Protein AF-A0A7S4CPK5-F1 (afdb_monomer_lite)

Sequence (104 aa):
MFVLLNLFIAVILDNFGEVQQLESMAITHDHVLAFRQAWIEFDPGLTLQMPCSKVPQFLLTIGPPLGISADGDVYRSLLDAVHRLTLGPENQKIGYLELLVGLA

Radius of gyration: 19.91 Å; chains: 1; bounding box: 53×30×57 Å

Secondary structure (DSSP, 8-state):
--HHHHHHHHHHHHHHHHHHHHHTT---HHHHHHHHHHHHHH-TT--SEEEGGGHHHHHHHH-TTTS----HHHHHHHHHHHHHHHTSTT-SEEEHHHHHHHT-

pLDDT: mean 75.52, std 11.31, range [44.72, 90.12]

Organism: NCBI:txid73025

Foldseek 3Di:
DVVVVVVVVVVVVVVVVVVVVVVVLDCDPVLVVLLVVLVCVQCVVPPQKHFLVCQLVSLCSSDPPQHHDPPVVVSVVSVVVSVVVCPDPPPRMDGNCRSSVVSD

InterPro domains:
  IPR050599 Voltage-dependent calcium channel alpha-1 subunit [PTHR45628] (1-70)

Structure (mmCIF, N/CA/C/O backbone):
data_AF-A0A7S4CPK5-F1
#
_entry.id   AF-A0A7S4CPK5-F1
#
loop_
_atom_site.group_PDB
_atom_site.id
_atom_site.type_symbol
_atom_site.label_atom_id
_atom_site.label_alt_id
_atom_site.label_comp_id
_atom_site.label_asym_id
_atom_site.label_entity_id
_atom_site.label_seq_id
_atom_site.pdbx_PDB_ins_code
_atom_site.Cartn_x
_atom_site.Cartn_y
_atom_site.Cartn_z
_atom_site.occupancy
_atom_site.B_iso_or_equiv
_atom_site.auth_seq_id
_atom_site.auth_comp_id
_atom_site.auth_asym_id
_atom_site.auth_atom_id
_atom_site.pdbx_PDB_model_num
ATOM 1 N N . MET A 1 1 ? 39.059 -6.388 -35.115 1.00 65.25 1 MET A N 1
ATOM 2 C CA . MET A 1 1 ? 38.868 -5.518 -33.934 1.00 65.25 1 MET A CA 1
ATOM 3 C C . MET A 1 1 ? 37.371 -5.348 -33.616 1.00 65.25 1 MET A C 1
ATOM 5 O O . MET A 1 1 ? 36.917 -4.243 -33.391 1.00 65.25 1 MET A O 1
ATOM 9 N N . PHE A 1 2 ? 36.575 -6.426 -33.620 1.00 66.56 2 PHE A N 1
ATOM 10 C CA . PHE A 1 2 ? 35.120 -6.348 -33.366 1.00 66.56 2 PHE A CA 1
ATOM 11 C C . PHE A 1 2 ? 34.701 -7.105 -32.097 1.00 66.56 2 PHE A C 1
ATOM 13 O O . PHE A 1 2 ? 33.686 -6.792 -31.494 1.00 66.56 2 PHE A O 1
ATOM 20 N N . VAL A 1 3 ? 35.530 -8.048 -31.639 1.00 76.12 3 VAL A N 1
ATOM 21 C CA . VAL A 1 3 ? 35.244 -8.887 -30.465 1.00 76.12 3 VAL A CA 1
ATOM 22 C C . VAL A 1 3 ? 35.265 -8.079 -29.163 1.00 76.12 3 VAL A C 1
ATOM 24 O O . VAL A 1 3 ? 34.347 -8.200 -28.364 1.00 76.12 3 VAL A O 1
ATOM 27 N N . LEU A 1 4 ? 36.259 -7.202 -28.973 1.00 80.50 4 LEU A N 1
ATOM 28 C CA . LEU A 1 4 ? 36.354 -6.362 -27.768 1.00 80.50 4 LEU A CA 1
ATOM 29 C C . LEU A 1 4 ? 35.215 -5.337 -27.669 1.00 80.50 4 LEU A C 1
ATOM 31 O O . LEU A 1 4 ? 34.729 -5.070 -26.577 1.00 80.50 4 LEU A O 1
ATOM 35 N N . LEU A 1 5 ? 34.769 -4.794 -28.805 1.00 81.62 5 LEU A N 1
ATOM 36 C CA . LEU A 1 5 ? 33.678 -3.820 -28.849 1.00 81.62 5 LEU A CA 1
ATOM 37 C C . LEU A 1 5 ? 32.327 -4.494 -28.574 1.00 81.62 5 LEU A C 1
ATOM 39 O O . LEU A 1 5 ? 31.544 -3.984 -27.780 1.00 81.62 5 LEU A O 1
ATOM 43 N N . ASN A 1 6 ? 32.094 -5.680 -29.142 1.00 74.12 6 ASN A N 1
ATOM 44 C CA . ASN A 1 6 ? 30.890 -6.465 -28.865 1.00 74.12 6 ASN A CA 1
ATOM 45 C C . ASN A 1 6 ? 30.823 -6.928 -27.400 1.00 74.12 6 ASN A C 1
ATOM 47 O O . ASN A 1 6 ? 29.747 -6.907 -26.812 1.00 74.12 6 ASN A O 1
ATOM 51 N N . LEU A 1 7 ? 31.962 -7.286 -26.792 1.00 84.88 7 LEU A N 1
ATOM 52 C CA . LEU A 1 7 ? 32.035 -7.612 -25.364 1.00 84.88 7 LEU A CA 1
ATOM 53 C C . LEU A 1 7 ? 31.744 -6.385 -24.486 1.00 84.88 7 LEU A C 1
ATOM 55 O O . LEU A 1 7 ? 31.028 -6.496 -23.500 1.00 84.88 7 LEU A O 1
ATOM 59 N N . PHE A 1 8 ? 32.257 -5.209 -24.854 1.00 82.38 8 PHE A N 1
ATOM 60 C CA . PHE A 1 8 ? 32.020 -3.971 -24.109 1.00 82.38 8 PHE A CA 1
ATOM 61 C C . PHE A 1 8 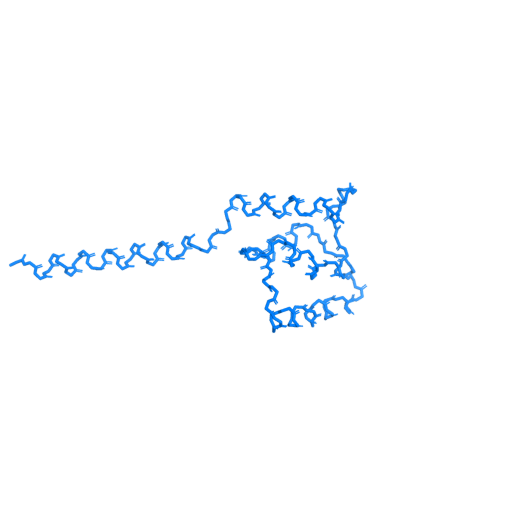? 30.548 -3.540 -24.147 1.00 82.38 8 PHE A C 1
ATOM 63 O O . PHE A 1 8 ? 29.983 -3.199 -23.112 1.00 82.38 8 PHE A O 1
ATOM 70 N N . ILE A 1 9 ? 29.905 -3.626 -25.319 1.00 81.25 9 ILE A N 1
ATOM 71 C CA . ILE A 1 9 ? 28.461 -3.385 -25.449 1.00 81.25 9 ILE A CA 1
ATOM 72 C C . ILE A 1 9 ? 27.674 -4.412 -24.625 1.00 81.25 9 ILE A C 1
ATOM 74 O O . ILE A 1 9 ? 26.726 -4.026 -23.949 1.00 81.25 9 ILE A O 1
ATOM 78 N N . ALA A 1 10 ? 28.079 -5.689 -24.634 1.00 79.81 10 ALA A N 1
ATOM 79 C CA . ALA A 1 10 ? 27.429 -6.729 -23.838 1.00 79.81 10 ALA A CA 1
ATOM 80 C C . ALA A 1 10 ? 27.505 -6.430 -22.333 1.00 79.81 10 ALA A C 1
ATOM 82 O O . ALA A 1 10 ? 26.480 -6.477 -21.671 1.00 79.81 10 ALA A O 1
ATOM 83 N N . VAL A 1 11 ? 2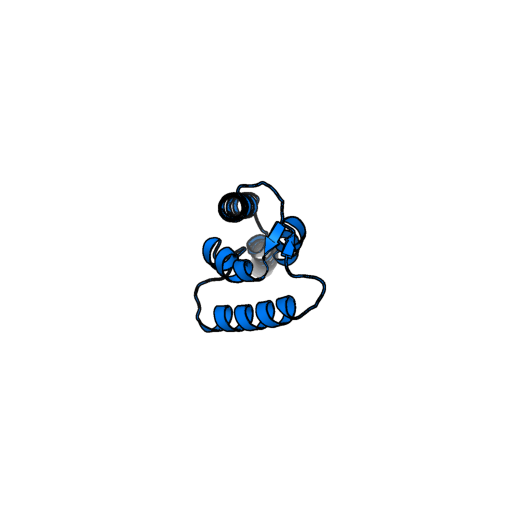8.670 -6.032 -21.811 1.00 78.44 11 VAL A N 1
ATOM 84 C CA . VAL A 1 11 ? 28.828 -5.651 -20.395 1.00 78.44 11 VAL A CA 1
ATOM 85 C C . VAL A 1 11 ? 27.984 -4.421 -20.049 1.00 78.44 11 VAL A C 1
ATOM 87 O O . VAL A 1 11 ? 27.344 -4.403 -19.003 1.00 78.44 11 VAL A O 1
ATOM 90 N N . ILE A 1 12 ? 27.942 -3.404 -20.916 1.00 80.56 12 ILE A N 1
ATOM 91 C CA . ILE A 1 12 ? 27.108 -2.212 -20.690 1.00 80.56 12 ILE A CA 1
ATOM 92 C C . ILE A 1 12 ? 25.621 -2.568 -20.685 1.00 80.56 12 ILE A C 1
ATOM 94 O O . ILE A 1 12 ? 24.904 -2.086 -19.817 1.00 80.56 12 ILE A O 1
ATOM 98 N N . LEU A 1 13 ? 25.157 -3.396 -21.623 1.00 74.75 13 LEU A N 1
ATOM 99 C CA . LEU A 1 13 ? 23.763 -3.841 -21.688 1.00 74.75 13 LEU A CA 1
ATOM 100 C C . LEU A 1 13 ? 23.374 -4.699 -20.486 1.00 74.75 13 LEU A C 1
ATOM 102 O O . LEU A 1 13 ? 22.263 -4.550 -19.997 1.00 74.75 13 LEU A O 1
ATOM 106 N N . ASP A 1 14 ? 24.276 -5.550 -20.001 1.00 74.38 14 ASP A N 1
ATOM 107 C CA . ASP A 1 14 ? 24.047 -6.374 -18.811 1.00 74.38 14 ASP A CA 1
ATOM 108 C C . ASP A 1 14 ? 23.931 -5.489 -17.560 1.00 74.38 1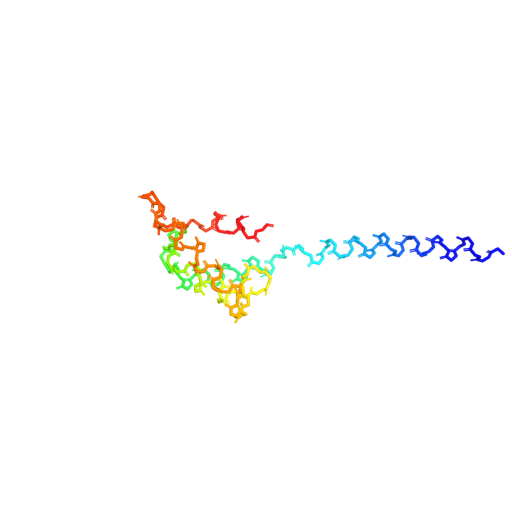4 ASP A C 1
ATOM 110 O O . ASP A 1 14 ? 22.965 -5.587 -16.809 1.00 74.38 14 ASP A O 1
ATOM 114 N N . ASN A 1 15 ? 24.834 -4.510 -17.415 1.00 63.09 15 ASN A N 1
ATOM 115 C CA . ASN A 1 15 ? 24.774 -3.527 -16.329 1.00 63.09 15 ASN A CA 1
ATOM 116 C C . ASN A 1 15 ? 23.524 -2.634 -16.421 1.00 63.09 15 ASN A C 1
ATOM 118 O O . ASN A 1 15 ? 22.888 -2.358 -15.410 1.00 63.09 15 ASN A O 1
ATOM 122 N N . PHE A 1 16 ? 23.134 -2.184 -17.616 1.00 65.88 16 PHE A N 1
ATOM 123 C CA . PHE A 1 16 ? 21.900 -1.411 -17.798 1.00 65.88 16 PHE A CA 1
ATOM 124 C C . PHE A 1 16 ? 20.644 -2.261 -17.578 1.00 65.88 16 PHE A C 1
ATOM 126 O O . PHE A 1 16 ? 19.658 -1.749 -17.059 1.00 65.88 16 PHE A O 1
ATOM 133 N N . GLY A 1 17 ? 20.682 -3.546 -17.937 1.00 57.84 17 GLY A N 1
ATOM 134 C CA . GLY A 1 17 ? 19.606 -4.504 -17.708 1.00 57.84 17 GLY A CA 1
ATOM 135 C C . GLY A 1 17 ? 19.416 -4.836 -16.229 1.00 57.84 17 GLY A C 1
ATOM 136 O O . GLY A 1 17 ? 18.276 -4.931 -15.785 1.00 57.84 17 GLY A O 1
ATOM 137 N N . GLU A 1 18 ? 20.494 -4.957 -15.448 1.00 57.69 18 GLU A N 1
ATOM 138 C CA . GLU A 1 18 ? 20.425 -5.098 -13.985 1.00 57.69 18 GLU A CA 1
ATOM 139 C C . GLU A 1 18 ? 19.899 -3.821 -13.313 1.00 57.69 18 GLU A C 1
ATOM 141 O O . GLU A 1 18 ? 19.055 -3.898 -12.420 1.00 57.69 18 GLU A O 1
ATOM 146 N N . VAL A 1 19 ? 20.317 -2.639 -13.782 1.00 52.41 19 VAL A N 1
ATOM 147 C CA . VAL A 1 19 ? 19.799 -1.348 -13.295 1.00 52.41 19 VAL A CA 1
ATOM 148 C C . VAL A 1 19 ? 18.310 -1.177 -13.631 1.00 52.41 19 VAL A C 1
ATOM 150 O O . VAL A 1 19 ? 17.541 -0.763 -12.767 1.00 52.41 19 VAL A O 1
ATOM 153 N N . GLN A 1 20 ? 17.863 -1.578 -14.828 1.00 52.81 20 GLN A N 1
ATOM 154 C CA . GLN A 1 20 ? 16.438 -1.592 -15.195 1.00 52.81 20 GLN A CA 1
ATOM 155 C C . GLN A 1 20 ? 15.624 -2.639 -14.419 1.00 52.81 20 GLN A C 1
ATOM 157 O O . GLN A 1 20 ? 14.450 -2.412 -14.130 1.00 52.81 20 GLN A O 1
ATOM 162 N N . GLN A 1 21 ? 16.221 -3.778 -14.055 1.00 50.09 21 GLN A N 1
ATOM 163 C CA . GLN A 1 21 ? 15.568 -4.782 -13.210 1.00 50.09 21 GLN A CA 1
ATOM 164 C C . GLN A 1 21 ? 15.419 -4.296 -11.761 1.00 50.09 21 GLN A C 1
ATOM 166 O O . GLN A 1 21 ? 14.365 -4.514 -11.164 1.00 50.09 21 GLN A O 1
ATOM 171 N N . LEU A 1 22 ? 16.396 -3.553 -11.233 1.00 49.75 22 LEU A N 1
ATOM 172 C CA . LEU A 1 22 ? 16.277 -2.840 -9.955 1.00 49.75 22 LEU A CA 1
ATOM 173 C C . LEU A 1 22 ? 15.220 -1.721 -10.004 1.00 49.75 22 LEU A C 1
ATOM 175 O O . LEU A 1 22 ? 14.486 -1.540 -9.034 1.00 49.75 22 LEU A O 1
ATOM 179 N N . GLU A 1 23 ? 15.066 -1.021 -11.133 1.00 44.72 23 GLU A N 1
ATOM 180 C CA . GLU A 1 23 ? 13.981 -0.041 -11.327 1.00 44.72 23 GLU A CA 1
ATOM 181 C C . GLU A 1 23 ? 12.590 -0.686 -11.463 1.00 44.72 23 GLU A C 1
ATOM 183 O O . GLU A 1 23 ? 11.587 -0.056 -11.127 1.00 44.72 23 GLU A O 1
ATOM 188 N N . SER A 1 24 ? 12.499 -1.955 -11.877 1.00 45.69 24 SER A N 1
ATOM 189 C CA . SER A 1 24 ? 11.217 -2.672 -11.998 1.00 45.69 24 SER A CA 1
ATOM 190 C C . SER A 1 24 ? 10.591 -3.102 -10.657 1.00 45.69 24 SER A C 1
ATOM 192 O O . SER A 1 24 ? 9.456 -3.575 -10.636 1.00 45.69 24 SER A O 1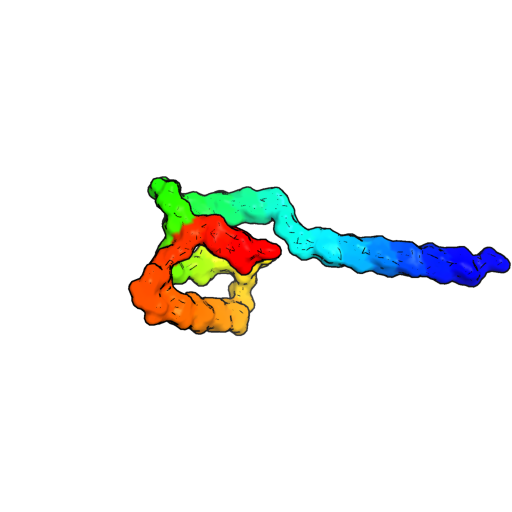
ATOM 194 N N . MET A 1 25 ? 11.294 -2.884 -9.538 1.00 52.62 25 MET A N 1
ATOM 195 C CA . MET A 1 25 ? 10.817 -3.094 -8.161 1.00 52.62 25 MET A CA 1
ATOM 196 C C . MET A 1 25 ? 10.567 -1.784 -7.391 1.00 52.62 25 MET A C 1
ATOM 198 O O . MET A 1 25 ? 10.330 -1.813 -6.187 1.00 52.62 25 MET A O 1
ATOM 202 N N . ALA A 1 26 ? 10.607 -0.619 -8.042 1.00 60.69 26 ALA A N 1
ATOM 203 C CA . ALA A 1 26 ? 10.343 0.643 -7.363 1.00 60.69 26 ALA A CA 1
ATOM 204 C C . ALA A 1 26 ? 8.832 0.897 -7.286 1.00 60.69 26 ALA A C 1
ATOM 206 O O . ALA A 1 26 ? 8.157 1.065 -8.303 1.00 60.69 26 ALA A O 1
ATOM 207 N N . ILE A 1 27 ? 8.277 0.950 -6.077 1.00 64.94 27 ILE A N 1
ATOM 208 C CA . ILE A 1 27 ? 6.920 1.457 -5.855 1.00 64.94 27 ILE A CA 1
ATOM 209 C C . ILE A 1 27 ? 6.819 2.851 -6.469 1.00 64.94 27 ILE A C 1
ATOM 211 O O . ILE A 1 27 ? 7.450 3.803 -6.011 1.00 64.94 27 ILE A O 1
ATOM 215 N N . THR A 1 28 ? 6.047 2.963 -7.545 1.00 76.50 28 THR A N 1
ATOM 216 C CA . THR A 1 28 ? 5.856 4.216 -8.264 1.00 76.50 28 THR A CA 1
ATOM 217 C C . THR A 1 28 ? 4.832 5.088 -7.546 1.00 76.50 28 THR A C 1
ATOM 219 O O . THR A 1 28 ? 4.053 4.625 -6.706 1.00 76.50 28 THR A O 1
ATOM 222 N N . HIS A 1 29 ? 4.798 6.374 -7.902 1.00 78.38 29 HIS A N 1
ATOM 223 C CA . HIS A 1 29 ? 3.790 7.299 -7.388 1.00 78.38 29 HIS A CA 1
ATOM 224 C C . HIS A 1 29 ? 2.362 6.777 -7.620 1.00 78.38 29 HIS A C 1
ATOM 226 O O . HIS A 1 29 ? 1.529 6.850 -6.719 1.00 78.38 29 HIS A O 1
ATOM 232 N N . ASP A 1 30 ? 2.113 6.168 -8.780 1.00 81.19 30 ASP A N 1
ATOM 233 C CA . ASP A 1 30 ? 0.814 5.593 -9.134 1.00 81.19 30 ASP A CA 1
ATOM 234 C C . ASP A 1 30 ? 0.414 4.436 -8.211 1.00 81.19 30 ASP A C 1
ATOM 236 O O . ASP A 1 30 ? -0.752 4.326 -7.830 1.00 81.19 30 ASP A O 1
ATOM 240 N N . HIS A 1 31 ? 1.372 3.616 -7.765 1.00 81.44 31 HIS A N 1
ATOM 241 C CA . HIS A 1 31 ? 1.101 2.556 -6.794 1.00 81.44 31 HIS A CA 1
ATOM 242 C C . HIS A 1 31 ? 0.684 3.144 -5.434 1.00 81.44 31 HIS A C 1
ATOM 244 O O . HIS A 1 31 ? -0.292 2.695 -4.832 1.00 81.44 31 HIS A O 1
ATOM 250 N N . VAL A 1 32 ? 1.349 4.209 -4.972 1.00 83.06 32 VAL A N 1
ATOM 251 C CA . VAL A 1 32 ? 0.972 4.906 -3.726 1.00 83.06 32 VAL A CA 1
ATOM 252 C C . VAL A 1 32 ? -0.404 5.571 -3.847 1.00 83.06 32 VAL A C 1
ATOM 254 O O . VAL A 1 32 ? -1.186 5.565 -2.892 1.00 83.06 32 VAL A O 1
ATOM 257 N N . LEU A 1 33 ? -0.741 6.118 -5.019 1.00 86.88 33 LEU A N 1
ATOM 258 C CA . LEU A 1 33 ? -2.073 6.664 -5.282 1.00 86.88 33 LEU A CA 1
ATOM 259 C C . LEU A 1 33 ? -3.150 5.574 -5.229 1.00 86.88 33 LEU A C 1
ATOM 261 O O . LEU A 1 33 ? -4.178 5.782 -4.581 1.00 86.88 33 LEU A O 1
ATOM 265 N N . ALA A 1 34 ? -2.899 4.407 -5.830 1.00 85.31 34 ALA A N 1
ATOM 266 C CA . ALA A 1 34 ? -3.801 3.258 -5.767 1.00 85.31 34 ALA A CA 1
ATOM 267 C C . ALA A 1 34 ? -4.003 2.770 -4.321 1.00 85.31 34 ALA A C 1
ATOM 269 O O . ALA A 1 34 ? -5.138 2.544 -3.897 1.00 85.31 34 ALA A O 1
ATOM 270 N N . PHE A 1 35 ? -2.927 2.710 -3.526 1.00 87.69 35 PHE A N 1
ATOM 271 C CA . PHE A 1 35 ? -2.995 2.398 -2.096 1.00 87.69 35 PHE A CA 1
ATOM 272 C C . PHE A 1 35 ? -3.895 3.383 -1.343 1.00 87.69 35 PHE A C 1
ATOM 274 O O . PHE A 1 35 ? -4.781 2.979 -0.591 1.00 87.69 35 PHE A O 1
ATOM 281 N N . ARG A 1 36 ? -3.702 4.690 -1.563 1.00 88.19 36 ARG A N 1
ATOM 282 C CA . ARG A 1 36 ? -4.504 5.739 -0.921 1.00 88.19 36 ARG A CA 1
ATOM 283 C C . ARG A 1 36 ? -5.976 5.645 -1.311 1.00 88.19 36 ARG A C 1
ATOM 285 O O . ARG A 1 36 ? -6.839 5.809 -0.452 1.00 88.19 36 ARG A O 1
ATOM 292 N N . GLN A 1 37 ? -6.260 5.407 -2.588 1.00 88.25 37 GLN A N 1
ATOM 293 C CA . GLN A 1 37 ? -7.626 5.298 -3.086 1.00 88.25 37 GLN A CA 1
ATOM 294 C C . GLN A 1 37 ? -8.348 4.106 -2.455 1.00 88.25 37 GLN A C 1
ATOM 296 O O . GLN A 1 37 ? -9.456 4.279 -1.952 1.00 88.25 37 GLN A O 1
ATOM 301 N N . ALA A 1 38 ? -7.687 2.948 -2.384 1.00 89.38 38 ALA A N 1
ATOM 302 C CA . ALA A 1 38 ? -8.214 1.790 -1.675 1.00 89.38 38 ALA A CA 1
ATOM 303 C C . ALA A 1 38 ? -8.389 2.082 -0.175 1.00 89.38 38 ALA A C 1
ATOM 305 O O . ALA A 1 38 ? -9.400 1.709 0.409 1.00 89.38 38 ALA A O 1
ATOM 306 N N . TRP A 1 39 ? -7.451 2.790 0.467 1.00 90.12 39 TRP A N 1
ATOM 307 C CA . TRP A 1 39 ? -7.494 3.035 1.915 1.00 90.12 39 TRP A CA 1
ATOM 308 C C . TRP A 1 39 ? -8.727 3.836 2.343 1.00 90.12 39 TRP A C 1
ATOM 310 O O . TRP A 1 39 ? -9.318 3.552 3.384 1.00 90.12 39 TRP A O 1
ATOM 320 N N . ILE A 1 40 ? -9.154 4.801 1.525 1.00 89.38 40 ILE A N 1
ATOM 321 C CA . ILE A 1 40 ? -10.328 5.645 1.800 1.00 89.38 40 ILE A CA 1
ATOM 322 C C . ILE A 1 40 ? -11.610 4.807 1.948 1.00 89.38 40 ILE A C 1
ATOM 324 O O . ILE A 1 40 ? -12.487 5.168 2.732 1.00 89.38 40 ILE A O 1
ATOM 328 N N . GLU A 1 41 ? -11.713 3.667 1.262 1.00 89.12 41 GLU A N 1
ATOM 329 C CA . GLU A 1 41 ? -12.860 2.758 1.395 1.00 89.12 41 GLU A CA 1
ATOM 330 C C . GLU A 1 41 ? -12.890 2.046 2.758 1.00 89.12 41 GLU A C 1
ATOM 332 O O . GLU A 1 41 ? -13.958 1.733 3.288 1.00 89.12 41 GLU A O 1
ATOM 337 N N . PHE A 1 42 ? -11.718 1.809 3.353 1.00 86.50 42 PHE A N 1
ATOM 338 C CA . PHE A 1 42 ? -11.572 1.108 4.630 1.00 86.50 42 PHE A CA 1
ATOM 339 C C . PHE A 1 42 ? -11.550 2.059 5.836 1.00 86.50 42 PHE A C 1
ATOM 341 O O . PHE A 1 42 ? -11.870 1.627 6.949 1.00 86.50 42 PHE A O 1
ATOM 348 N N . ASP A 1 43 ? -11.226 3.334 5.608 1.00 89.44 43 ASP A N 1
ATOM 349 C CA . ASP A 1 43 ? -11.155 4.406 6.603 1.00 89.44 43 ASP A CA 1
ATOM 350 C C . ASP A 1 43 ? -11.845 5.701 6.110 1.00 89.44 43 ASP A C 1
ATOM 352 O O . ASP A 1 43 ? -11.196 6.728 5.884 1.00 89.44 43 ASP A O 1
ATOM 356 N N . PRO A 1 44 ? -13.188 5.703 5.977 1.00 86.69 44 PRO A N 1
ATOM 357 C CA . PRO A 1 44 ? -13.937 6.891 5.556 1.00 86.69 44 PRO A CA 1
ATOM 358 C C . PRO A 1 44 ? -13.862 8.039 6.577 1.00 86.69 44 PRO A C 1
ATOM 360 O O . PRO A 1 44 ? -14.171 9.182 6.252 1.00 86.69 44 PRO A O 1
ATOM 363 N N . GLY A 1 45 ? -13.462 7.739 7.819 1.00 87.38 45 GLY A N 1
ATOM 364 C CA . GLY A 1 45 ? -13.279 8.716 8.889 1.00 87.38 45 GLY A CA 1
ATOM 365 C C . GLY A 1 45 ? -11.927 9.429 8.868 1.00 87.38 45 GLY A C 1
ATOM 366 O O . GLY A 1 45 ? -11.707 10.273 9.733 1.00 87.38 45 GLY A O 1
ATOM 367 N N . LEU A 1 46 ? -11.033 9.098 7.923 1.00 86.38 46 LEU A N 1
ATOM 368 C CA . LEU A 1 46 ? -9.663 9.627 7.850 1.00 86.38 46 LEU A CA 1
ATOM 369 C C . LEU A 1 46 ? -8.903 9.475 9.178 1.00 86.38 46 LEU A C 1
ATOM 371 O O . LEU A 1 46 ? -8.106 10.330 9.563 1.00 86.38 46 LEU A O 1
ATOM 375 N N . THR A 1 47 ? -9.165 8.382 9.894 1.00 87.38 47 THR A N 1
ATOM 376 C CA . THR A 1 47 ? -8.518 8.073 11.172 1.00 87.38 47 THR A CA 1
ATOM 377 C C . THR A 1 47 ? -7.051 7.674 11.001 1.00 87.38 47 THR A C 1
ATOM 379 O O . THR A 1 47 ? -6.313 7.633 11.983 1.00 87.38 47 THR A O 1
ATOM 382 N N . LEU A 1 48 ? -6.623 7.397 9.761 1.00 87.88 48 LEU A N 1
ATOM 383 C CA . LEU A 1 48 ? -5.306 6.888 9.373 1.00 87.88 48 LEU A CA 1
ATOM 384 C C . LEU A 1 48 ? -4.952 5.570 10.069 1.00 87.88 48 LEU A C 1
ATOM 386 O O . LEU A 1 48 ? -3.777 5.224 10.203 1.00 87.88 48 LEU A O 1
ATOM 390 N N . GLN A 1 49 ? -5.973 4.825 10.492 1.00 87.88 49 GLN A N 1
ATOM 391 C CA . GLN A 1 49 ? -5.845 3.546 11.171 1.00 87.88 49 GLN A CA 1
ATOM 392 C C . GLN A 1 49 ? -6.843 2.536 10.613 1.00 87.88 49 GLN A C 1
ATOM 394 O O . GLN A 1 49 ? -7.994 2.860 10.330 1.00 87.88 49 GLN A O 1
ATOM 399 N N . MET A 1 50 ? -6.418 1.280 10.518 1.00 88.00 50 MET A N 1
ATOM 400 C CA . MET A 1 50 ? -7.262 0.172 10.089 1.00 88.00 50 MET A CA 1
ATOM 401 C C . MET A 1 50 ? -7.149 -0.989 11.081 1.00 88.00 50 MET A C 1
ATOM 403 O O . MET A 1 50 ? -6.048 -1.290 11.531 1.00 88.00 50 MET A O 1
ATOM 407 N N . PRO A 1 51 ? -8.245 -1.683 11.437 1.00 86.38 51 PRO A N 1
ATOM 408 C CA . PRO A 1 51 ? -8.154 -2.921 12.207 1.00 86.38 51 PRO A CA 1
ATOM 409 C C . PRO A 1 51 ? -7.279 -3.962 11.495 1.00 86.38 51 PRO A C 1
ATOM 411 O O . PRO A 1 51 ? -7.472 -4.196 10.300 1.00 86.38 51 PRO A O 1
ATOM 414 N N . CYS A 1 52 ? -6.390 -4.644 12.225 1.00 83.06 52 CYS A N 1
ATOM 415 C CA . CYS A 1 52 ? -5.511 -5.687 11.668 1.00 83.06 52 CYS A CA 1
ATOM 416 C C . CYS A 1 52 ? -6.304 -6.787 10.938 1.00 83.06 52 CYS A C 1
ATOM 418 O O . CYS A 1 52 ? -5.867 -7.314 9.920 1.00 83.06 52 CYS A O 1
ATOM 420 N N . SER A 1 53 ? -7.534 -7.058 11.386 1.00 82.12 53 SER A N 1
ATOM 421 C CA . SER A 1 53 ? -8.457 -8.006 10.755 1.00 82.12 53 SER A CA 1
ATOM 422 C C . SER A 1 53 ? -8.862 -7.643 9.320 1.00 82.12 53 SER A C 1
ATOM 424 O O . SER A 1 53 ? -9.269 -8.524 8.570 1.00 82.12 53 SER A O 1
ATOM 426 N N . LYS A 1 54 ? -8.792 -6.361 8.933 1.00 85.31 54 LYS A N 1
ATOM 427 C CA . LYS A 1 54 ? -9.140 -5.887 7.584 1.00 85.31 54 LYS A CA 1
ATOM 428 C C . LYS A 1 54 ? -7.939 -5.834 6.635 1.00 85.31 54 LYS A C 1
ATOM 430 O O . LYS A 1 54 ? -8.143 -5.757 5.427 1.00 85.31 54 LYS A O 1
ATOM 435 N N . VAL A 1 55 ? -6.714 -5.943 7.155 1.00 84.25 55 VAL A N 1
ATOM 436 C CA . VAL A 1 55 ? -5.473 -5.896 6.364 1.00 84.25 55 VAL A CA 1
ATOM 437 C C . VAL A 1 55 ? -5.435 -6.958 5.258 1.00 84.25 55 VAL A C 1
ATOM 439 O O . VAL A 1 55 ? -5.145 -6.583 4.126 1.00 84.25 55 VAL A O 1
ATOM 442 N N . PRO A 1 56 ? -5.793 -8.241 5.486 1.00 82.88 56 PRO A N 1
ATOM 443 C CA . PRO A 1 56 ? -5.798 -9.234 4.408 1.00 82.88 56 PRO A CA 1
ATOM 444 C C . PRO A 1 56 ? -6.728 -8.852 3.255 1.00 82.88 56 PRO A C 1
ATOM 446 O O . PRO A 1 56 ? -6.375 -9.006 2.091 1.00 82.88 56 PRO A O 1
ATOM 449 N N . GLN A 1 57 ? -7.919 -8.341 3.579 1.00 85.06 57 GLN A N 1
ATOM 450 C CA . GLN A 1 57 ? -8.898 -7.927 2.578 1.00 85.06 57 GLN A CA 1
ATOM 451 C C . GLN A 1 57 ? -8.414 -6.695 1.810 1.00 85.06 57 GLN A C 1
ATOM 453 O O . GLN A 1 57 ? -8.558 -6.640 0.597 1.00 85.06 57 GLN A O 1
ATOM 458 N N . PHE A 1 58 ? -7.789 -5.746 2.502 1.00 88.12 58 PHE A N 1
ATOM 459 C CA . PHE A 1 58 ? -7.200 -4.561 1.892 1.00 88.12 58 PHE A CA 1
ATOM 460 C C . PHE A 1 58 ? -6.037 -4.895 0.942 1.00 88.12 58 PHE A C 1
ATOM 462 O O . PHE A 1 58 ? -6.004 -4.402 -0.185 1.00 88.12 58 PHE A O 1
ATOM 469 N N . LEU A 1 59 ? -5.121 -5.782 1.350 1.00 84.00 59 LEU A N 1
ATOM 470 C CA . LEU A 1 59 ? -4.005 -6.218 0.502 1.00 84.00 59 LEU A CA 1
ATOM 471 C C . LEU A 1 59 ? -4.482 -6.984 -0.742 1.00 84.00 59 LEU A C 1
ATOM 473 O O . LEU A 1 59 ? -3.858 -6.870 -1.793 1.00 84.00 59 LEU A O 1
ATOM 477 N N . LEU A 1 60 ? -5.590 -7.728 -0.649 1.00 83.75 60 LEU A N 1
ATOM 478 C CA . LEU A 1 60 ? -6.234 -8.338 -1.817 1.00 83.75 60 LEU A CA 1
ATOM 479 C C . LEU A 1 60 ? -6.843 -7.292 -2.761 1.00 83.75 60 LEU A C 1
ATOM 481 O O . LEU A 1 60 ? -6.779 -7.467 -3.973 1.00 83.75 60 LEU A O 1
ATOM 485 N N . THR A 1 61 ? -7.434 -6.219 -2.222 1.00 85.19 61 THR A N 1
ATOM 486 C CA . THR A 1 61 ? -8.037 -5.145 -3.028 1.00 85.19 61 THR A CA 1
ATOM 487 C C . THR A 1 61 ? -6.992 -4.369 -3.828 1.00 85.19 61 THR A C 1
ATOM 489 O O . THR A 1 61 ? -7.253 -4.020 -4.975 1.00 85.19 61 THR A O 1
ATOM 492 N N . ILE A 1 62 ? -5.815 -4.101 -3.248 1.00 83.12 62 ILE A N 1
ATOM 493 C CA . ILE A 1 62 ? -4.735 -3.397 -3.959 1.00 83.12 62 ILE A CA 1
ATOM 494 C C . ILE A 1 62 ? -4.102 -4.293 -5.030 1.00 83.12 62 ILE A C 1
ATOM 496 O O . ILE A 1 62 ? -3.783 -3.807 -6.113 1.00 83.12 62 ILE A O 1
ATOM 500 N N . GLY A 1 63 ? -3.936 -5.589 -4.740 1.00 76.44 63 GLY A N 1
ATOM 501 C CA . GLY A 1 63 ? -3.255 -6.525 -5.634 1.00 76.44 63 GLY A CA 1
ATOM 502 C C . GLY A 1 63 ? -1.766 -6.191 -5.841 1.00 76.44 63 GLY A C 1
ATOM 503 O O . GLY A 1 63 ? -1.262 -5.188 -5.332 1.00 76.44 63 GLY A O 1
ATOM 504 N N . PRO A 1 64 ? -1.004 -7.033 -6.555 1.00 70.50 64 PRO A N 1
ATOM 505 C CA . PRO A 1 64 ? 0.402 -6.745 -6.842 1.00 70.50 64 PRO A CA 1
ATOM 506 C C . PRO A 1 64 ? 0.533 -5.425 -7.635 1.00 70.50 64 PRO A C 1
ATOM 508 O O . PRO A 1 64 ? -0.308 -5.170 -8.501 1.00 70.50 64 PRO A O 1
ATOM 511 N N . PRO A 1 65 ? 1.560 -4.583 -7.387 1.00 67.00 65 PRO A N 1
ATOM 512 C CA . PRO A 1 65 ? 2.802 -4.870 -6.653 1.00 67.00 65 PRO A CA 1
ATOM 513 C C . PRO A 1 65 ? 2.822 -4.495 -5.156 1.00 67.00 65 PRO A C 1
ATOM 515 O O . PRO A 1 65 ? 3.736 -4.917 -4.461 1.00 67.00 65 PRO A O 1
ATOM 518 N N . LEU A 1 66 ? 1.853 -3.721 -4.649 1.00 71.19 66 LEU A N 1
ATOM 519 C CA . LEU A 1 66 ? 1.799 -3.286 -3.234 1.00 71.19 66 LEU A CA 1
ATOM 520 C C . LEU A 1 66 ? 0.947 -4.196 -2.340 1.00 71.19 66 LEU A C 1
ATOM 522 O O . LEU A 1 66 ? 1.060 -4.175 -1.119 1.00 71.19 66 LEU A O 1
ATOM 526 N N . GLY A 1 67 ? 0.043 -4.951 -2.945 1.00 72.88 67 GLY A N 1
ATOM 527 C CA . GLY A 1 67 ? -0.819 -5.926 -2.304 1.00 72.88 67 GLY A CA 1
ATOM 528 C C . GLY A 1 67 ? -0.459 -7.346 -2.723 1.00 72.88 67 GLY A C 1
ATOM 529 O O . GLY A 1 67 ? 0.590 -7.614 -3.307 1.00 72.88 67 GLY A O 1
ATOM 530 N N . ILE A 1 68 ? -1.362 -8.277 -2.443 1.00 71.62 68 ILE A N 1
ATOM 531 C CA . ILE A 1 68 ? -1.174 -9.690 -2.770 1.00 71.62 68 ILE A CA 1
ATOM 532 C C . ILE A 1 68 ? -2.144 -10.145 -3.842 1.00 71.62 68 ILE A C 1
ATOM 534 O O . ILE A 1 68 ? -3.312 -9.765 -3.858 1.00 71.62 68 ILE A O 1
ATOM 538 N N . SER A 1 69 ? -1.651 -10.998 -4.736 1.00 68.12 69 SER A N 1
ATOM 539 C CA . SER A 1 69 ? -2.522 -11.733 -5.645 1.00 68.12 69 SER A CA 1
ATOM 540 C C . SER A 1 69 ? -3.318 -12.773 -4.855 1.00 68.12 69 SER A C 1
ATOM 542 O O . SER A 1 69 ? -2.857 -13.275 -3.827 1.00 68.12 69 SER A O 1
ATOM 544 N N . ALA A 1 70 ? -4.495 -13.147 -5.356 1.00 63.47 70 ALA A N 1
ATOM 545 C CA . ALA A 1 70 ? -5.340 -14.196 -4.783 1.00 63.47 70 ALA A CA 1
ATOM 546 C C . ALA A 1 70 ? -4.767 -15.619 -4.980 1.00 63.47 70 ALA A C 1
ATOM 548 O O . ALA A 1 70 ? -5.519 -16.594 -5.017 1.00 63.47 70 ALA A O 1
ATOM 549 N N . ASP A 1 71 ? -3.444 -15.755 -5.104 1.00 69.81 71 ASP A N 1
ATOM 550 C CA . ASP A 1 71 ? -2.780 -17.050 -5.086 1.00 69.81 71 ASP A CA 1
ATOM 551 C C . ASP A 1 71 ? -2.953 -17.665 -3.697 1.00 69.81 71 ASP A C 1
ATOM 553 O O . ASP A 1 71 ? -2.530 -17.114 -2.674 1.00 69.81 71 ASP A O 1
ATOM 557 N N . GLY A 1 72 ? -3.632 -18.813 -3.661 1.00 66.19 72 GLY A N 1
ATOM 558 C CA . GLY A 1 72 ? -4.152 -19.402 -2.427 1.00 66.19 72 GLY A CA 1
ATOM 559 C C . GLY A 1 72 ? -3.090 -19.667 -1.357 1.00 66.19 72 GLY A C 1
ATOM 560 O O . GLY A 1 72 ? -3.402 -19.603 -0.169 1.00 66.19 72 GLY A O 1
ATOM 561 N N . ASP A 1 73 ? -1.838 -19.912 -1.747 1.00 73.50 73 ASP A N 1
ATOM 562 C CA . ASP A 1 73 ? -0.742 -20.194 -0.812 1.00 73.50 73 ASP A CA 1
ATOM 563 C C . ASP A 1 73 ? -0.160 -18.924 -0.171 1.00 73.50 73 ASP A C 1
ATOM 565 O O . ASP A 1 73 ? 0.128 -18.903 1.032 1.00 73.50 73 ASP A O 1
ATOM 569 N N . VAL A 1 74 ? -0.076 -17.828 -0.932 1.00 72.31 74 VAL A N 1
ATOM 570 C CA . VAL A 1 74 ? 0.342 -16.512 -0.421 1.00 72.31 74 VAL A CA 1
ATOM 571 C C . VAL A 1 74 ? -0.719 -15.962 0.531 1.00 72.31 74 VAL A C 1
ATOM 573 O O . VAL A 1 74 ? -0.404 -15.518 1.637 1.00 72.31 74 VAL A O 1
ATOM 576 N N . TYR A 1 75 ? -1.993 -16.076 0.149 1.00 72.81 75 TYR A N 1
ATOM 577 C CA . TYR A 1 75 ? -3.116 -15.621 0.967 1.00 72.81 75 TYR A CA 1
ATOM 578 C C . TYR A 1 75 ? -3.196 -16.346 2.321 1.00 72.81 75 TYR A C 1
ATOM 580 O O . TYR A 1 75 ? -3.375 -15.709 3.360 1.00 72.81 75 TYR A O 1
ATOM 588 N N . ARG A 1 76 ? -2.997 -17.672 2.339 1.00 74.75 76 ARG A N 1
ATOM 589 C CA . ARG A 1 76 ? -2.955 -18.468 3.581 1.00 74.75 76 ARG A CA 1
ATOM 590 C C . ARG A 1 76 ? -1.823 -18.040 4.508 1.00 74.75 76 ARG A C 1
ATOM 592 O O . ARG A 1 76 ? -2.045 -17.886 5.706 1.00 74.75 76 ARG A O 1
ATOM 599 N N . SER A 1 77 ? -0.635 -17.815 3.950 1.00 74.69 77 SER A N 1
ATOM 600 C CA . SER A 1 77 ? 0.536 -17.374 4.715 1.00 74.69 77 SER A CA 1
ATOM 601 C C . SER A 1 77 ? 0.313 -15.998 5.352 1.00 74.69 77 SER A C 1
ATOM 603 O O . SER A 1 77 ? 0.723 -15.758 6.489 1.00 74.69 77 SER A O 1
ATOM 605 N N . LEU A 1 78 ? -0.399 -15.108 4.655 1.00 74.94 78 LEU A N 1
ATOM 606 C CA . LEU A 1 78 ? -0.771 -13.794 5.178 1.00 74.94 78 LEU A CA 1
ATOM 607 C C . LEU A 1 78 ? -1.851 -13.847 6.247 1.00 74.94 78 LEU A C 1
ATOM 609 O O . LEU A 1 78 ? -1.749 -13.119 7.229 1.00 74.94 78 LEU A O 1
ATOM 613 N N . LEU A 1 79 ? -2.853 -14.715 6.105 1.00 75.75 79 LEU A N 1
ATOM 614 C CA . LEU A 1 79 ? -3.840 -14.930 7.164 1.00 75.75 79 LEU A CA 1
ATOM 615 C C . LEU A 1 79 ? -3.178 -15.421 8.454 1.00 75.75 79 LEU A C 1
ATOM 617 O O . LEU A 1 79 ? -3.506 -14.931 9.531 1.00 75.75 79 LEU A O 1
ATOM 621 N N . ASP A 1 80 ? -2.215 -16.331 8.340 1.00 81.25 80 ASP A N 1
ATOM 622 C CA . ASP A 1 80 ? -1.445 -16.833 9.476 1.00 81.25 80 ASP A CA 1
ATOM 623 C C . ASP A 1 80 ? -0.562 -15.731 10.100 1.00 81.25 80 ASP A C 1
ATOM 625 O O . ASP A 1 80 ? -0.536 -15.549 11.319 1.00 81.25 80 ASP A O 1
ATOM 629 N N . ALA A 1 81 ? 0.088 -14.901 9.276 1.00 74.69 81 ALA A N 1
ATOM 630 C CA . ALA A 1 81 ? 0.856 -13.746 9.747 1.00 74.69 81 ALA A CA 1
ATOM 631 C C . ALA A 1 81 ? -0.014 -12.692 10.450 1.00 74.69 81 ALA A C 1
ATOM 633 O O . ALA A 1 81 ? 0.337 -12.230 11.535 1.00 74.69 81 ALA A O 1
ATOM 634 N N . VAL A 1 82 ? -1.167 -12.345 9.875 1.00 73.56 82 VAL A N 1
ATOM 635 C CA . VAL A 1 82 ? -2.116 -11.408 10.486 1.00 73.56 82 VAL A CA 1
ATOM 636 C C . VAL A 1 82 ? -2.678 -11.985 11.774 1.00 73.56 82 VAL A C 1
ATOM 638 O O . VAL A 1 82 ? -2.764 -11.260 12.760 1.00 73.56 82 VAL A O 1
ATOM 641 N N . HIS A 1 83 ? -2.991 -13.279 11.824 1.00 73.12 83 HIS A N 1
ATOM 642 C CA . HIS A 1 83 ? -3.443 -13.915 13.057 1.00 73.12 83 HIS A CA 1
ATOM 643 C C . HIS A 1 83 ? -2.390 -13.780 14.163 1.00 73.12 83 HIS A C 1
ATOM 645 O O . HIS A 1 83 ? -2.719 -13.328 15.256 1.00 73.12 83 HIS A O 1
ATOM 651 N N . ARG A 1 84 ? -1.108 -14.033 13.862 1.00 70.00 84 ARG A N 1
ATOM 652 C CA . ARG A 1 84 ? -0.001 -13.806 14.808 1.00 70.00 84 ARG A CA 1
ATOM 653 C C . ARG A 1 84 ? 0.118 -12.354 15.269 1.00 70.00 84 ARG A C 1
ATOM 655 O O . ARG A 1 84 ? 0.307 -12.121 16.458 1.00 70.00 84 ARG A O 1
ATOM 662 N N . LEU A 1 85 ? -0.011 -11.390 14.357 1.00 66.31 85 LEU A N 1
ATOM 663 C CA . LEU A 1 85 ? 0.054 -9.961 14.689 1.00 66.31 85 LEU A CA 1
ATOM 664 C C . LEU A 1 85 ? -1.142 -9.512 15.543 1.00 66.31 85 LEU A C 1
A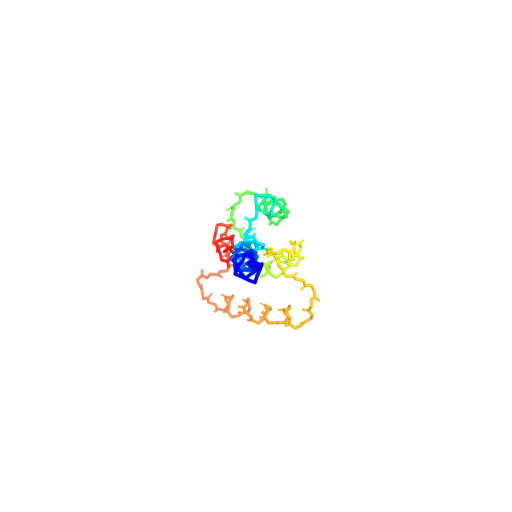TOM 666 O O . LEU A 1 85 ? -0.983 -8.706 16.454 1.00 66.31 85 LEU A O 1
ATOM 670 N N . THR A 1 86 ? -2.325 -10.079 15.298 1.00 62.22 86 THR A N 1
ATOM 671 C CA . THR A 1 86 ? -3.566 -9.741 16.019 1.00 62.22 86 THR A CA 1
ATOM 672 C C . THR A 1 86 ? -3.641 -10.394 17.407 1.00 62.22 86 THR A C 1
ATOM 674 O O . THR A 1 86 ? -4.458 -9.990 18.229 1.00 62.22 86 THR A O 1
ATOM 677 N N . LEU A 1 87 ? -2.800 -11.396 17.691 1.00 60.97 87 LEU A N 1
ATOM 678 C CA . LEU A 1 87 ? -2.713 -12.054 19.002 1.00 60.97 87 LEU A CA 1
ATOM 679 C C . LEU A 1 87 ? -1.900 -11.248 20.035 1.00 60.97 87 LEU A C 1
ATOM 681 O O . LEU A 1 87 ? -1.910 -11.593 21.217 1.00 60.97 87 LEU A O 1
ATOM 685 N N . GLY A 1 88 ? -1.212 -10.177 19.624 1.00 61.97 88 GLY A N 1
ATOM 686 C CA . GLY A 1 88 ? -0.530 -9.265 20.541 1.00 61.97 88 GLY A CA 1
ATOM 687 C C . GLY A 1 88 ? -1.527 -8.363 21.290 1.00 61.97 88 GLY A C 1
ATOM 688 O O . GLY A 1 88 ? -2.387 -7.765 20.646 1.00 61.97 88 GLY A O 1
ATOM 689 N N . PRO A 1 89 ? -1.418 -8.198 22.624 1.00 56.78 89 PRO A N 1
ATOM 690 C CA . PRO A 1 89 ? -2.375 -7.420 23.424 1.00 56.78 89 PRO A CA 1
ATOM 691 C C . PRO A 1 89 ? -2.401 -5.911 23.107 1.00 56.78 89 PRO A C 1
ATOM 693 O O . PRO A 1 89 ? -3.326 -5.223 23.527 1.00 56.78 89 PRO A O 1
ATOM 696 N N . GLU A 1 90 ? -1.415 -5.402 22.364 1.00 59.50 90 GLU A N 1
ATOM 697 C CA . GLU A 1 90 ? -1.196 -3.965 22.147 1.00 59.50 90 GLU A CA 1
ATOM 698 C C . GLU A 1 90 ? -1.664 -3.466 20.761 1.00 59.50 90 GLU A C 1
ATOM 700 O O . GLU A 1 90 ? -2.005 -2.295 20.629 1.00 59.50 90 GLU A O 1
ATOM 705 N N . ASN A 1 91 ? -1.742 -4.321 19.726 1.00 59.03 91 ASN A N 1
ATOM 706 C CA . ASN A 1 91 ? -1.876 -3.864 18.328 1.00 59.03 91 ASN A CA 1
ATOM 707 C C . ASN A 1 91 ? -3.087 -4.471 17.594 1.00 59.03 91 ASN A C 1
ATOM 709 O O . ASN A 1 91 ? -2.978 -5.313 16.703 1.00 59.03 91 ASN A O 1
ATOM 713 N N . GLN A 1 92 ? -4.286 -3.997 17.946 1.00 77.56 92 GLN A N 1
ATOM 714 C CA . GLN A 1 92 ? -5.528 -4.357 17.244 1.00 77.56 92 GLN A CA 1
ATOM 715 C C . GLN A 1 92 ? -5.743 -3.551 15.945 1.00 77.56 92 GLN A C 1
ATOM 717 O O . GLN A 1 92 ? -6.610 -3.885 15.129 1.00 77.56 92 GLN A O 1
ATOM 722 N N . LYS A 1 93 ? -4.973 -2.474 15.751 1.00 83.19 93 LYS A N 1
ATOM 723 C CA . LYS A 1 93 ? -5.037 -1.579 14.592 1.00 83.19 93 LYS A CA 1
ATOM 724 C C . LYS A 1 93 ? -3.634 -1.312 14.058 1.00 83.19 93 LYS A C 1
ATOM 726 O O . LYS A 1 93 ? -2.699 -1.219 14.841 1.00 83.19 93 LYS A O 1
ATOM 731 N N . ILE A 1 94 ? -3.531 -1.136 12.747 1.00 84.81 94 ILE A N 1
ATOM 732 C CA . ILE A 1 94 ? -2.319 -0.733 12.037 1.00 84.81 94 ILE A CA 1
ATOM 733 C C . ILE A 1 94 ? -2.487 0.682 11.477 1.00 84.81 94 ILE A C 1
ATOM 735 O O . ILE A 1 94 ? -3.581 1.055 1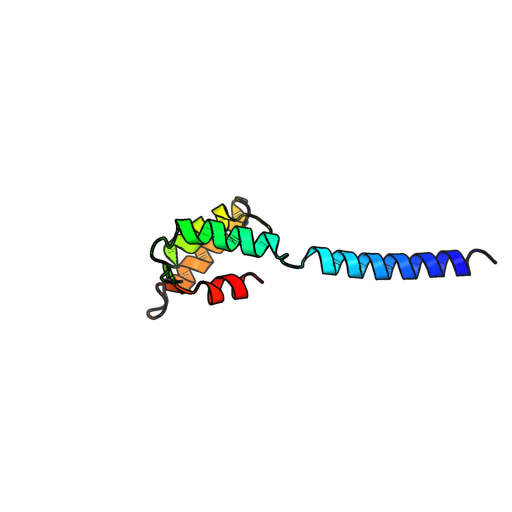1.037 1.00 84.81 94 ILE A O 1
ATOM 739 N N . GLY A 1 95 ? -1.421 1.481 11.512 1.00 87.19 95 GLY A N 1
ATOM 740 C CA . GLY A 1 95 ? -1.415 2.820 10.920 1.00 87.19 95 GLY A CA 1
ATOM 741 C C . GLY A 1 95 ? -1.229 2.805 9.398 1.00 87.19 95 GLY A C 1
ATOM 742 O O . GLY A 1 95 ? -0.573 1.919 8.857 1.00 87.19 95 GLY A O 1
ATOM 743 N N . TYR A 1 96 ? -1.742 3.828 8.705 1.00 86.69 96 TYR A N 1
ATOM 744 C CA . TYR A 1 96 ? -1.540 4.023 7.258 1.00 86.69 96 TYR A CA 1
ATOM 745 C C . TYR A 1 96 ? -0.053 3.992 6.872 1.00 86.69 96 TYR A C 1
ATOM 747 O O . TYR A 1 96 ? 0.346 3.256 5.975 1.00 86.69 96 TYR A O 1
ATOM 755 N N . LEU A 1 97 ? 0.772 4.782 7.572 1.00 85.88 97 LEU A N 1
ATOM 756 C CA . LEU A 1 97 ? 2.207 4.879 7.290 1.00 85.88 97 LEU A CA 1
ATOM 757 C C . LEU A 1 97 ? 2.943 3.592 7.647 1.00 85.88 97 LEU A C 1
ATOM 759 O O . LEU A 1 97 ? 3.843 3.195 6.926 1.00 85.88 97 LEU A O 1
ATOM 763 N N . GLU A 1 98 ? 2.546 2.942 8.737 1.00 83.94 98 GLU A N 1
ATOM 764 C CA . GLU A 1 98 ? 3.141 1.680 9.172 1.00 83.94 98 GLU A CA 1
ATOM 765 C C . GLU A 1 98 ? 2.915 0.582 8.129 1.00 83.94 98 GLU A C 1
ATOM 767 O O . GLU A 1 98 ? 3.858 -0.110 7.756 1.00 83.94 98 GLU A O 1
ATOM 772 N N . LEU A 1 99 ? 1.694 0.480 7.593 1.00 84.62 99 LEU A N 1
ATOM 773 C CA . LEU A 1 99 ? 1.393 -0.479 6.538 1.00 84.62 99 LEU A CA 1
ATOM 774 C C . LEU A 1 99 ? 2.077 -0.109 5.217 1.00 84.62 99 LEU A C 1
ATOM 776 O O . LEU A 1 99 ? 2.652 -0.980 4.579 1.00 84.62 99 LEU A O 1
ATOM 780 N N . LEU A 1 100 ? 2.046 1.163 4.809 1.00 83.25 100 LEU A N 1
ATOM 781 C CA . LEU A 1 100 ? 2.667 1.598 3.555 1.00 83.25 100 LEU A CA 1
ATOM 782 C C . LEU A 1 100 ? 4.190 1.402 3.569 1.00 83.25 100 LEU A C 1
ATOM 784 O O . LEU A 1 100 ? 4.743 0.934 2.583 1.00 83.25 100 LEU A O 1
ATOM 788 N N . VAL A 1 101 ? 4.856 1.732 4.680 1.00 78.81 101 VAL A N 1
ATOM 789 C CA . VAL A 1 101 ? 6.303 1.527 4.852 1.00 78.81 101 VAL A CA 1
ATOM 790 C C . VAL A 1 101 ? 6.636 0.042 4.976 1.00 78.81 101 VAL A C 1
ATOM 792 O O . VAL A 1 101 ? 7.667 -0.381 4.482 1.00 78.81 101 VAL A O 1
ATOM 795 N N . GLY A 1 102 ? 5.774 -0.766 5.599 1.00 73.62 102 GLY A N 1
ATOM 796 C CA . GLY A 1 102 ? 5.975 -2.215 5.672 1.00 73.62 102 GLY A CA 1
ATOM 797 C C . GLY A 1 102 ? 5.840 -2.940 4.327 1.00 73.62 102 GLY A C 1
ATOM 798 O O . GLY A 1 102 ? 6.305 -4.071 4.205 1.00 73.62 102 GLY A O 1
ATOM 799 N N . LEU A 1 103 ? 5.199 -2.311 3.339 1.00 70.88 103 LEU A N 1
ATOM 800 C CA . LEU A 1 103 ? 5.007 -2.846 1.987 1.00 70.88 103 LEU A CA 1
ATOM 801 C C . LEU A 1 103 ? 5.997 -2.273 0.966 1.00 70.88 103 LEU A C 1
ATOM 803 O O . LEU A 1 103 ? 5.965 -2.714 -0.183 1.00 70.88 103 LEU A O 1
ATOM 807 N N . ALA A 1 104 ? 6.822 -1.297 1.365 1.00 63.91 104 ALA A N 1
ATOM 808 C CA . ALA A 1 104 ? 7.770 -0.598 0.505 1.00 63.91 104 ALA A CA 1
ATOM 809 C C . ALA A 1 104 ? 9.226 -0.975 0.741 1.00 63.91 104 ALA A C 1
ATOM 811 O O . ALA A 1 104 ? 9.956 -1.055 -0.271 1.00 63.91 104 ALA A O 1
#